Protein AF-A0A6B1GFX1-F1 (afdb_monomer_lite)

Structure (mmCIF, N/CA/C/O backbone):
data_AF-A0A6B1GFX1-F1
#
_entry.id   AF-A0A6B1GFX1-F1
#
loop_
_atom_site.group_PDB
_atom_site.id
_atom_site.type_symbol
_atom_site.label_atom_id
_atom_site.label_alt_id
_atom_site.label_comp_id
_atom_site.label_asym_id
_atom_site.label_entity_id
_atom_site.label_seq_id
_atom_site.pdbx_PDB_ins_code
_atom_site.Cartn_x
_atom_site.Cartn_y
_atom_site.Cartn_z
_atom_site.occupancy
_atom_site.B_iso_or_equiv
_atom_site.auth_seq_id
_atom_site.auth_comp_id
_atom_site.auth_asym_id
_atom_site.auth_atom_id
_atom_site.pdbx_PDB_model_num
ATOM 1 N N . MET A 1 1 ? -19.683 -7.104 5.509 1.00 60.59 1 MET A N 1
ATOM 2 C CA . MET A 1 1 ? -19.514 -6.212 4.344 1.00 60.59 1 MET A CA 1
ATOM 3 C C . MET A 1 1 ? -18.184 -5.474 4.480 1.00 60.59 1 MET A C 1
ATOM 5 O O . MET A 1 1 ? -17.755 -5.268 5.600 1.00 60.59 1 MET A O 1
ATOM 9 N N . ILE A 1 2 ? -17.509 -5.070 3.391 1.00 65.19 2 ILE A N 1
ATOM 10 C CA . ILE A 1 2 ? -16.219 -4.329 3.475 1.00 65.19 2 ILE A CA 1
ATOM 11 C C . ILE A 1 2 ? -16.348 -3.031 4.302 1.00 65.19 2 ILE A C 1
ATOM 13 O O . ILE A 1 2 ? -15.390 -2.594 4.929 1.00 65.19 2 ILE A O 1
ATOM 17 N N . TRP A 1 3 ? -17.553 -2.463 4.358 1.00 72.69 3 TRP A N 1
ATOM 18 C CA . TRP A 1 3 ? -17.875 -1.244 5.098 1.00 72.69 3 TRP A CA 1
ATOM 19 C C . TRP A 1 3 ? -18.122 -1.428 6.594 1.00 72.69 3 TRP A C 1
ATOM 21 O O . TRP A 1 3 ? -18.307 -0.431 7.281 1.00 72.69 3 TRP A O 1
ATOM 31 N N . ASP A 1 4 ? -18.107 -2.659 7.112 1.00 81.44 4 ASP A N 1
ATOM 32 C CA . ASP A 1 4 ? -18.284 -2.888 8.554 1.00 81.44 4 ASP A CA 1
ATOM 33 C C . ASP A 1 4 ? -17.142 -2.251 9.371 1.00 81.44 4 ASP A C 1
ATOM 35 O O . ASP A 1 4 ? -17.307 -2.020 10.559 1.00 81.44 4 ASP A O 1
ATOM 39 N N . PHE A 1 5 ? -16.019 -1.927 8.717 1.00 82.88 5 PHE A N 1
ATOM 40 C CA . PHE A 1 5 ? -14.827 -1.317 9.310 1.00 82.88 5 PHE A CA 1
ATOM 41 C C . PHE A 1 5 ? -14.697 0.192 9.019 1.00 82.88 5 PHE A C 1
ATOM 43 O O . PHE A 1 5 ? -13.641 0.780 9.252 1.00 82.88 5 PHE A O 1
ATOM 50 N N . ALA A 1 6 ? -15.722 0.830 8.443 1.00 87.38 6 ALA A N 1
ATOM 51 C CA . ALA A 1 6 ? -15.692 2.261 8.140 1.00 87.38 6 ALA A CA 1
ATOM 52 C C . ALA A 1 6 ? -15.482 3.091 9.420 1.00 87.38 6 ALA A C 1
ATOM 54 O O . ALA A 1 6 ? -16.090 2.816 10.453 1.00 87.38 6 ALA A O 1
ATOM 55 N N . GLY A 1 7 ? -14.576 4.071 9.368 1.00 89.00 7 GLY A N 1
ATOM 56 C CA . GLY A 1 7 ? -14.229 4.896 10.528 1.00 89.00 7 GLY A CA 1
ATOM 57 C C . GLY A 1 7 ? -13.406 4.177 11.605 1.00 89.00 7 GLY A C 1
ATOM 58 O O . GLY A 1 7 ? -13.006 4.807 12.588 1.00 89.00 7 GLY A O 1
ATOM 59 N N . GLU A 1 8 ? -13.097 2.885 11.443 1.00 92.56 8 GLU A N 1
ATOM 60 C CA . GLU A 1 8 ? -12.258 2.165 12.396 1.00 92.56 8 GLU A CA 1
ATOM 61 C C . GLU A 1 8 ? -10.781 2.524 12.238 1.00 92.56 8 GLU A C 1
ATOM 63 O O . GLU A 1 8 ? -10.251 2.702 11.138 1.00 92.56 8 GLU A O 1
ATOM 68 N N . ARG A 1 9 ? -10.078 2.589 13.370 1.00 94.38 9 ARG A N 1
ATOM 69 C CA . ARG A 1 9 ? -8.627 2.754 13.379 1.00 94.38 9 ARG A CA 1
ATOM 70 C C . ARG A 1 9 ? -7.951 1.475 12.885 1.00 94.38 9 ARG A C 1
ATOM 72 O O . ARG A 1 9 ? -8.251 0.390 13.376 1.00 94.38 9 ARG A O 1
ATOM 79 N N . LEU A 1 10 ? -6.971 1.612 11.994 1.00 93.94 10 LEU A N 1
ATOM 80 C CA . LEU A 1 10 ? -6.162 0.483 11.545 1.00 93.94 10 LEU A CA 1
ATOM 81 C C . LEU A 1 10 ? -5.383 -0.126 12.726 1.00 93.94 10 LEU A C 1
ATOM 83 O O . LEU A 1 10 ? -4.684 0.604 13.441 1.00 93.94 10 LEU A O 1
ATOM 87 N N . PRO A 1 11 ? -5.416 -1.459 12.898 1.00 95.31 11 PRO A N 1
ATOM 88 C CA . PRO A 1 11 ? -4.574 -2.150 13.865 1.00 95.31 11 PRO A CA 1
ATOM 89 C C . PRO A 1 11 ? -3.089 -1.809 13.685 1.00 95.31 11 PRO A C 1
ATOM 91 O O . PRO A 1 11 ? -2.584 -1.749 12.564 1.00 95.31 11 PRO A O 1
ATOM 94 N N . GLU A 1 12 ? -2.363 -1.634 14.791 1.00 96.38 12 GLU A N 1
ATOM 95 C CA . GLU A 1 12 ? -0.933 -1.289 14.758 1.00 96.38 12 GLU A CA 1
ATOM 96 C C . GLU A 1 12 ? -0.065 -2.272 13.944 1.00 96.38 12 GLU A C 1
ATOM 98 O O . GLU A 1 12 ? 0.793 -1.803 13.192 1.00 96.38 12 GLU A O 1
ATOM 103 N N . PRO A 1 13 ? -0.291 -3.605 13.982 1.00 97.69 13 PRO A N 1
ATOM 104 C CA . PRO A 1 13 ? 0.452 -4.532 13.126 1.00 97.69 13 PRO A CA 1
ATOM 105 C C . PRO A 1 13 ? 0.295 -4.225 11.631 1.00 97.69 13 PRO A C 1
ATOM 107 O O . PRO A 1 13 ? 1.257 -4.306 10.874 1.00 97.69 13 PRO A O 1
ATOM 110 N N . TRP A 1 14 ? -0.894 -3.798 11.202 1.00 96.44 14 TRP A N 1
ATOM 111 C CA . TRP A 1 14 ? -1.139 -3.454 9.801 1.00 96.44 14 TRP A CA 1
ATOM 112 C C . TRP A 1 14 ? -0.473 -2.136 9.431 1.00 96.44 14 TRP A C 1
ATOM 114 O O . TRP A 1 14 ? 0.109 -2.022 8.357 1.00 96.44 14 TRP A O 1
ATOM 124 N N . GLN A 1 15 ? -0.497 -1.150 10.331 1.00 97.69 15 GLN A N 1
ATOM 125 C CA . GLN A 1 15 ? 0.242 0.097 10.130 1.00 97.69 15 GLN A CA 1
ATOM 126 C C . GLN A 1 15 ? 1.747 -0.166 9.977 1.00 97.69 15 GLN A C 1
ATOM 128 O O . GLN A 1 15 ? 2.393 0.440 9.122 1.00 97.69 15 GLN A O 1
ATOM 133 N N . HIS A 1 16 ? 2.309 -1.083 10.770 1.00 98.12 16 HIS A N 1
ATOM 134 C CA . HIS A 1 16 ? 3.705 -1.499 10.644 1.00 98.12 16 HIS A CA 1
ATOM 135 C C . HIS A 1 16 ? 3.998 -2.105 9.264 1.00 98.12 16 HIS A C 1
ATOM 137 O O . HIS A 1 16 ? 4.958 -1.700 8.605 1.00 98.12 16 HIS A O 1
ATOM 143 N N . ASP A 1 17 ? 3.155 -3.021 8.794 1.00 97.94 17 ASP A N 1
ATOM 144 C CA . ASP A 1 17 ? 3.353 -3.674 7.500 1.00 97.94 17 ASP A CA 1
ATOM 145 C C . ASP A 1 17 ? 3.177 -2.704 6.323 1.00 97.94 17 ASP A C 1
ATOM 147 O O . ASP A 1 17 ? 3.998 -2.700 5.405 1.00 97.94 17 ASP A O 1
ATOM 151 N N . ILE A 1 18 ? 2.188 -1.804 6.379 1.00 97.56 18 ILE A N 1
ATOM 152 C CA . ILE A 1 18 ? 2.006 -0.732 5.384 1.00 97.56 18 ILE A CA 1
ATOM 153 C C . ILE A 1 18 ? 3.240 0.177 5.350 1.00 97.56 18 ILE A C 1
ATOM 155 O O . ILE A 1 18 ? 3.726 0.527 4.273 1.00 97.56 18 ILE A O 1
ATOM 159 N N . ARG A 1 19 ? 3.784 0.537 6.520 1.00 98.25 19 ARG A N 1
ATOM 160 C CA . ARG A 1 19 ? 4.999 1.356 6.628 1.00 98.25 19 ARG A CA 1
ATOM 161 C C . ARG A 1 19 ? 6.182 0.662 5.966 1.00 98.25 19 ARG A C 1
ATOM 163 O O . ARG A 1 19 ? 6.860 1.279 5.150 1.00 98.25 19 ARG A O 1
ATOM 170 N N . ARG A 1 20 ? 6.367 -0.629 6.249 1.00 97.88 20 ARG A N 1
ATOM 171 C CA . ARG A 1 20 ? 7.414 -1.451 5.640 1.00 97.88 20 ARG A CA 1
ATOM 172 C C . ARG A 1 20 ? 7.285 -1.493 4.117 1.00 97.88 20 ARG A C 1
ATOM 174 O O . ARG A 1 20 ? 8.262 -1.222 3.431 1.00 97.88 20 ARG A O 1
ATOM 181 N N . VAL A 1 21 ? 6.097 -1.789 3.587 1.00 96.88 21 VAL A N 1
ATOM 182 C CA . VAL A 1 21 ? 5.866 -1.853 2.133 1.00 96.88 21 VAL A CA 1
ATOM 183 C C . VAL A 1 21 ? 6.146 -0.504 1.470 1.00 96.88 21 VAL A C 1
ATOM 185 O O . VAL A 1 21 ? 6.881 -0.448 0.486 1.00 96.88 21 VAL A O 1
ATOM 188 N N . ARG A 1 22 ? 5.619 0.591 2.030 1.00 98.00 22 ARG A N 1
ATOM 189 C CA . ARG A 1 22 ? 5.864 1.954 1.539 1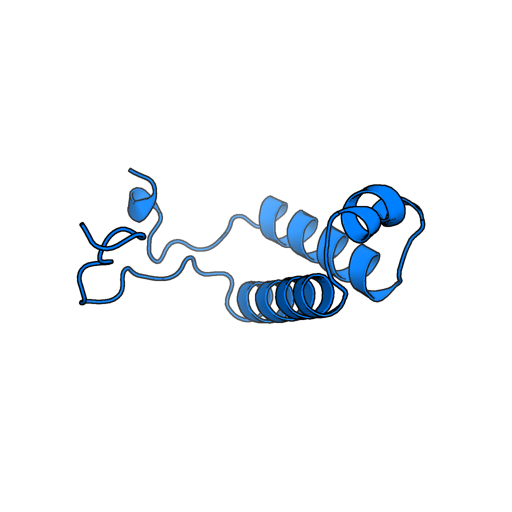.00 98.00 22 ARG A CA 1
ATOM 190 C C . ARG A 1 22 ? 7.356 2.279 1.491 1.00 98.00 22 ARG A C 1
ATOM 192 O O . ARG A 1 22 ? 7.821 2.856 0.511 1.00 98.00 22 ARG A O 1
ATOM 199 N N . ASP A 1 23 ? 8.094 1.940 2.543 1.00 98.19 23 ASP A N 1
ATOM 200 C CA . ASP A 1 23 ? 9.517 2.262 2.644 1.00 98.19 23 ASP A CA 1
ATOM 201 C C . ASP A 1 23 ? 10.352 1.417 1.667 1.00 98.19 23 ASP A C 1
ATOM 203 O O . ASP A 1 23 ? 11.227 1.964 0.998 1.00 98.19 23 ASP A O 1
ATOM 207 N N . CYS A 1 24 ? 10.017 0.133 1.481 1.00 98.06 24 CYS A N 1
ATOM 208 C CA . CYS A 1 24 ? 10.621 -0.713 0.446 1.00 98.06 24 CYS A CA 1
ATOM 209 C C . CYS A 1 24 ? 10.363 -0.169 -0.970 1.00 98.06 24 CYS A C 1
ATOM 211 O O . CYS A 1 24 ? 11.286 -0.119 -1.782 1.00 98.06 24 CYS A O 1
ATOM 213 N N . LEU A 1 25 ? 9.135 0.281 -1.261 1.00 97.38 25 LEU A N 1
ATOM 214 C CA . LEU A 1 25 ? 8.786 0.877 -2.556 1.00 97.38 25 LEU A CA 1
ATOM 215 C C . LEU A 1 25 ? 9.532 2.194 -2.800 1.00 97.38 25 LEU A C 1
ATOM 217 O O . LEU A 1 25 ? 10.064 2.398 -3.887 1.00 97.38 25 LEU A O 1
ATOM 221 N N . ARG A 1 26 ? 9.634 3.065 -1.786 1.00 97.19 26 ARG A N 1
ATOM 222 C CA . ARG A 1 26 ? 10.402 4.321 -1.868 1.00 97.19 26 ARG A CA 1
ATOM 223 C C . ARG A 1 26 ? 11.889 4.094 -2.103 1.00 97.19 26 ARG A C 1
ATOM 225 O O . ARG A 1 26 ? 12.513 4.868 -2.819 1.00 97.19 26 ARG A O 1
ATOM 232 N N . ALA A 1 27 ? 12.451 3.064 -1.479 1.00 97.38 27 ALA A N 1
ATOM 233 C CA . ALA A 1 27 ? 13.854 2.706 -1.642 1.00 97.38 27 ALA A CA 1
ATOM 234 C C . ALA A 1 27 ? 14.142 1.975 -2.964 1.00 97.38 27 ALA A C 1
ATOM 236 O O . ALA A 1 27 ? 15.310 1.725 -3.252 1.00 97.38 27 ALA A O 1
ATOM 237 N N . ALA A 1 28 ? 13.106 1.621 -3.740 1.00 95.00 28 ALA A N 1
ATOM 238 C CA . ALA A 1 28 ? 13.211 0.717 -4.883 1.00 95.00 28 ALA A CA 1
ATOM 239 C C . ALA A 1 28 ? 13.987 -0.565 -4.525 1.00 95.00 28 ALA A C 1
ATOM 241 O O . ALA A 1 28 ? 14.872 -1.004 -5.257 1.00 95.00 28 ALA A O 1
ATOM 242 N N . ASP A 1 29 ? 13.676 -1.135 -3.356 1.00 96.31 29 ASP A N 1
ATOM 243 C CA . ASP A 1 29 ? 14.316 -2.351 -2.858 1.00 96.31 29 ASP A CA 1
ATOM 244 C C . ASP A 1 29 ? 14.073 -3.520 -3.826 1.00 96.31 29 ASP A C 1
ATOM 246 O O . ASP A 1 29 ? 12.972 -3.652 -4.370 1.00 96.31 29 ASP A O 1
ATOM 250 N N . ALA A 1 30 ? 15.064 -4.399 -4.000 1.00 96.62 30 ALA A N 1
ATOM 251 C CA . ALA A 1 30 ? 14.987 -5.545 -4.912 1.00 96.62 30 ALA A CA 1
ATOM 252 C C . ALA A 1 30 ? 13.802 -6.484 -4.6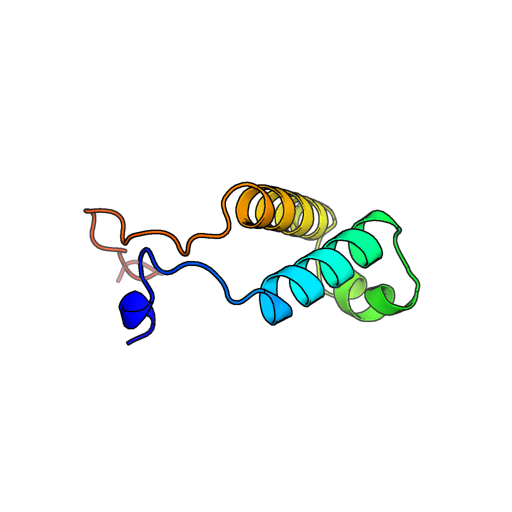05 1.00 96.62 30 ALA A C 1
ATOM 254 O O . ALA A 1 30 ? 13.242 -7.120 -5.496 1.00 96.62 30 ALA A O 1
ATOM 255 N N . SER A 1 31 ? 13.355 -6.544 -3.346 1.00 95.81 31 SER A N 1
ATOM 256 C CA . SER A 1 31 ? 12.149 -7.287 -2.956 1.00 95.81 31 SER A CA 1
ATOM 257 C C .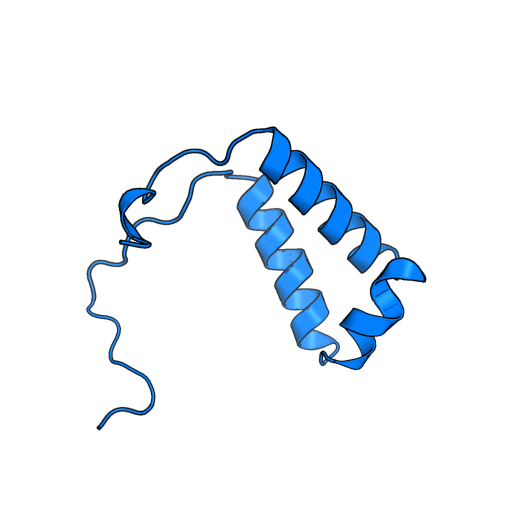 SER A 1 31 ? 10.861 -6.753 -3.598 1.00 95.81 31 SER A C 1
ATOM 259 O O . SER A 1 31 ? 9.860 -7.468 -3.642 1.00 95.81 31 SER A O 1
ATOM 261 N N . THR A 1 32 ? 10.878 -5.525 -4.125 1.00 96.75 32 THR A N 1
ATOM 262 C CA . THR A 1 32 ? 9.740 -4.895 -4.807 1.00 96.75 32 THR A CA 1
ATOM 263 C C . THR A 1 32 ? 9.760 -5.057 -6.325 1.00 96.75 32 THR A C 1
ATOM 265 O O . THR A 1 32 ? 8.757 -4.738 -6.961 1.00 96.75 32 THR A O 1
ATOM 268 N N . ASP A 1 33 ? 10.830 -5.597 -6.916 1.00 96.81 33 ASP A N 1
ATOM 269 C CA . ASP A 1 33 ? 11.010 -5.655 -8.376 1.00 96.81 33 ASP A CA 1
ATOM 270 C C . ASP A 1 33 ? 9.861 -6.377 -9.084 1.00 96.81 33 ASP A C 1
ATOM 272 O O . ASP A 1 33 ? 9.323 -5.879 -10.072 1.00 96.81 33 ASP A O 1
ATOM 276 N N . ALA A 1 34 ? 9.423 -7.517 -8.542 1.00 97.12 34 ALA A N 1
ATOM 277 C CA . ALA A 1 34 ? 8.317 -8.284 -9.111 1.00 97.12 34 ALA A CA 1
ATOM 278 C C . ALA A 1 34 ? 6.990 -7.503 -9.100 1.00 97.12 34 ALA A C 1
ATOM 280 O O . ALA A 1 34 ? 6.193 -7.630 -10.025 1.00 97.12 34 ALA A O 1
ATOM 281 N N . LEU A 1 35 ? 6.756 -6.682 -8.071 1.00 95.00 35 LEU A N 1
ATOM 282 C CA . LEU A 1 35 ? 5.564 -5.838 -7.981 1.00 95.00 35 LEU A CA 1
ATOM 283 C C . LEU A 1 35 ? 5.676 -4.629 -8.917 1.00 95.00 35 LEU A C 1
ATOM 285 O O . LEU A 1 35 ? 4.731 -4.327 -9.639 1.00 95.00 35 LEU A O 1
ATOM 289 N N . ARG A 1 36 ? 6.836 -3.962 -8.940 1.00 96.50 36 ARG A N 1
ATOM 290 C CA . ARG A 1 36 ? 7.094 -2.802 -9.805 1.00 96.50 36 ARG A CA 1
ATOM 291 C C . ARG A 1 36 ? 7.047 -3.164 -11.288 1.00 96.50 36 ARG A C 1
ATOM 293 O O . ARG A 1 36 ? 6.596 -2.355 -12.082 1.00 96.50 36 ARG A O 1
ATOM 300 N N . ALA A 1 37 ? 7.426 -4.387 -11.661 1.00 97.31 37 ALA A N 1
ATOM 301 C CA . ALA A 1 37 ? 7.300 -4.878 -13.035 1.00 97.31 37 ALA A CA 1
ATOM 302 C C . ALA A 1 37 ? 5.839 -4.986 -13.520 1.00 97.31 37 ALA A C 1
ATOM 304 O O . ALA A 1 37 ? 5.595 -4.993 -14.726 1.00 97.31 37 ALA A O 1
ATOM 305 N N . CYS A 1 38 ? 4.875 -5.063 -12.599 1.00 97.69 38 CYS A N 1
ATOM 306 C CA . CYS A 1 38 ? 3.446 -5.161 -12.898 1.00 97.69 38 CYS A CA 1
ATOM 307 C C . CYS A 1 38 ? 2.713 -3.812 -12.845 1.00 97.69 38 CYS A C 1
ATOM 309 O O . CYS A 1 38 ? 1.511 -3.780 -13.100 1.00 97.69 38 CYS A O 1
ATOM 311 N N . LEU A 1 39 ? 3.398 -2.726 -12.480 1.00 97.06 39 LEU A N 1
ATOM 312 C CA . LEU A 1 39 ? 2.802 -1.415 -12.243 1.00 97.06 39 LEU A CA 1
ATOM 313 C C . LEU A 1 39 ? 3.494 -0.354 -13.094 1.00 97.06 39 LEU A C 1
ATOM 315 O O . LEU A 1 39 ? 4.708 -0.367 -13.283 1.00 97.06 39 LEU A O 1
ATOM 319 N N . HIS A 1 40 ? 2.728 0.615 -13.574 1.00 97.75 40 HIS A N 1
ATOM 320 C CA . HIS A 1 40 ? 3.303 1.825 -14.136 1.00 97.75 40 HIS A CA 1
ATOM 321 C C . HIS A 1 40 ? 3.935 2.669 -13.014 1.00 97.75 40 HIS A C 1
ATOM 323 O O . HIS A 1 40 ? 3.436 2.686 -11.891 1.00 97.75 40 HIS A O 1
ATOM 329 N N . GLU A 1 41 ? 4.988 3.440 -13.304 1.00 96.06 41 GLU A N 1
ATOM 330 C CA . GLU A 1 41 ? 5.688 4.251 -12.285 1.00 96.06 41 GLU A CA 1
ATOM 331 C C . GLU A 1 41 ? 4.722 5.175 -11.515 1.00 96.06 41 GLU A C 1
ATOM 333 O O . GLU A 1 41 ? 4.729 5.222 -10.290 1.00 96.06 41 GLU A O 1
ATOM 338 N N . ARG A 1 42 ? 3.778 5.798 -12.232 1.00 97.31 42 ARG A N 1
ATOM 339 C CA . ARG A 1 42 ? 2.694 6.609 -11.640 1.00 97.31 42 ARG A CA 1
ATOM 340 C C . ARG A 1 42 ? 1.825 5.854 -10.630 1.00 97.31 42 ARG A C 1
ATOM 342 O O . ARG A 1 42 ? 1.289 6.456 -9.707 1.00 97.31 42 ARG A O 1
ATOM 349 N N . GLU A 1 43 ? 1.629 4.553 -10.819 1.00 97.94 43 GLU A N 1
ATOM 350 C CA . GLU A 1 43 ? 0.861 3.726 -9.885 1.00 97.94 43 GLU A CA 1
ATOM 351 C C . GLU A 1 43 ? 1.679 3.410 -8.632 1.00 97.94 43 GLU A C 1
ATOM 353 O O . GLU A 1 43 ? 1.126 3.403 -7.533 1.00 97.94 43 GLU A O 1
ATOM 358 N N . VAL A 1 44 ? 2.995 3.217 -8.780 1.00 97.88 44 VAL A N 1
ATOM 359 C CA . VAL A 1 44 ? 3.923 3.071 -7.649 1.00 97.88 44 VAL A CA 1
ATOM 360 C C . VAL A 1 44 ? 3.942 4.353 -6.813 1.00 97.88 44 VAL A C 1
ATOM 362 O O . VAL A 1 44 ? 3.770 4.289 -5.595 1.00 97.88 44 VAL A O 1
ATOM 365 N N . GLU A 1 45 ? 4.063 5.515 -7.457 1.00 97.88 45 GLU A N 1
ATOM 366 C CA . GLU A 1 45 ? 3.990 6.828 -6.805 1.00 97.88 45 GLU A CA 1
ATOM 367 C C . GLU A 1 45 ? 2.662 7.009 -6.055 1.00 97.88 45 GLU A C 1
ATOM 369 O O . GLU A 1 45 ? 2.663 7.323 -4.862 1.00 97.88 45 GLU A O 1
ATOM 374 N N . ALA A 1 46 ? 1.531 6.722 -6.711 1.00 97.75 46 ALA A N 1
ATOM 375 C CA . ALA A 1 46 ? 0.209 6.830 -6.098 1.00 97.75 46 ALA A CA 1
ATOM 376 C C . ALA A 1 46 ? 0.032 5.875 -4.904 1.00 97.75 46 ALA A C 1
ATOM 378 O O . ALA A 1 46 ? -0.620 6.220 -3.918 1.00 97.75 46 ALA A O 1
ATOM 379 N N . LEU A 1 47 ? 0.599 4.666 -4.966 1.00 97.00 47 LEU A N 1
ATOM 380 C CA . LEU A 1 47 ? 0.565 3.717 -3.854 1.00 97.00 47 LEU A CA 1
ATOM 381 C C . LEU A 1 47 ? 1.384 4.223 -2.660 1.00 97.00 47 LEU A C 1
ATOM 383 O O . LEU A 1 47 ? 0.929 4.117 -1.518 1.00 97.00 47 LEU A O 1
ATOM 387 N N . ILE A 1 48 ? 2.564 4.796 -2.911 1.00 98.19 48 ILE A N 1
ATOM 388 C CA . ILE A 1 48 ? 3.406 5.405 -1.876 1.00 98.19 48 ILE A CA 1
ATOM 389 C C . ILE A 1 48 ? 2.677 6.581 -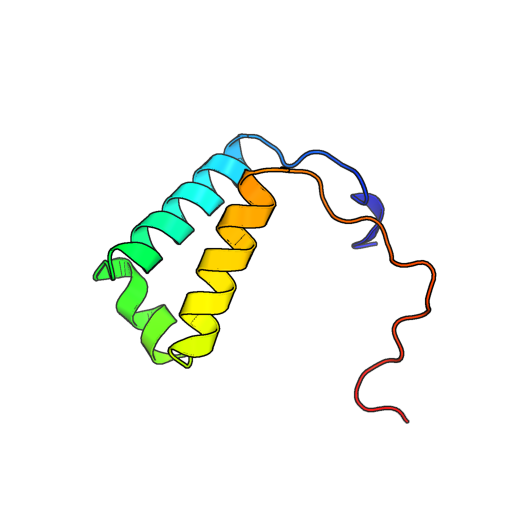1.218 1.00 98.19 48 ILE A C 1
ATOM 391 O O . ILE A 1 48 ? 2.629 6.642 0.012 1.00 98.19 48 ILE A O 1
ATOM 395 N N . GLU A 1 49 ? 2.105 7.485 -2.014 1.00 98.00 49 GLU A N 1
ATOM 396 C CA . GLU A 1 49 ? 1.372 8.665 -1.542 1.00 98.00 49 GLU A CA 1
ATOM 397 C C . GLU A 1 49 ? 0.188 8.263 -0.658 1.00 98.00 49 GLU A C 1
ATOM 399 O O . GLU A 1 49 ? 0.135 8.636 0.514 1.00 98.00 49 GLU A O 1
ATOM 404 N N . ARG A 1 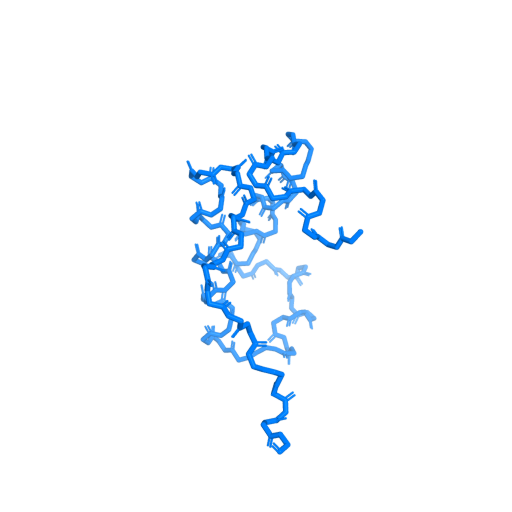50 ? -0.688 7.385 -1.158 1.00 96.12 50 ARG A N 1
ATOM 405 C CA . ARG A 1 50 ? -1.849 6.893 -0.398 1.00 96.12 50 ARG A CA 1
ATOM 406 C C . ARG A 1 50 ? -1.444 6.170 0.882 1.00 96.12 50 ARG A C 1
ATOM 408 O O . ARG A 1 50 ? -2.099 6.321 1.907 1.00 96.12 50 ARG A O 1
ATOM 415 N N . SER A 1 51 ? -0.353 5.401 0.852 1.00 97.00 51 SER A N 1
ATOM 416 C CA . SER A 1 51 ? 0.170 4.742 2.056 1.00 97.00 51 SER A CA 1
ATOM 417 C C . SER A 1 51 ? 0.689 5.759 3.074 1.00 97.00 51 SER A C 1
ATOM 419 O O . SER A 1 51 ? 0.547 5.561 4.279 1.00 97.00 51 SER A O 1
ATOM 421 N N . THR A 1 52 ? 1.300 6.857 2.621 1.00 97.62 52 THR A N 1
ATOM 422 C CA . THR A 1 52 ? 1.704 7.965 3.494 1.00 97.62 52 THR A CA 1
ATOM 423 C C . THR A 1 52 ? 0.504 8.648 4.131 1.00 97.62 52 THR A C 1
ATOM 425 O O . THR A 1 52 ? 0.510 8.827 5.347 1.00 97.62 52 THR A O 1
ATOM 428 N N . GLU A 1 53 ? -0.515 8.985 3.346 1.00 95.62 53 GLU A N 1
ATOM 429 C CA . GLU A 1 53 ? -1.739 9.621 3.840 1.00 95.62 53 GLU A CA 1
ATOM 430 C C . GLU A 1 53 ? -2.477 8.728 4.842 1.00 95.62 53 GLU A C 1
ATOM 432 O O . GLU A 1 53 ? -2.823 9.177 5.937 1.00 95.62 53 GLU A O 1
ATOM 437 N N . LEU A 1 54 ? -2.631 7.440 4.518 1.00 94.50 54 LEU A N 1
ATOM 438 C CA . LEU A 1 54 ? -3.277 6.469 5.396 1.00 94.50 54 LEU A CA 1
ATOM 439 C C . LEU A 1 54 ? -2.519 6.298 6.717 1.00 94.50 54 LEU A C 1
ATOM 441 O O . LEU A 1 54 ? -3.136 6.157 7.761 1.00 94.50 54 LEU A O 1
ATOM 445 N N . LEU A 1 55 ? -1.184 6.338 6.715 1.00 96.62 55 LEU A N 1
ATOM 446 C CA . LEU A 1 55 ? -0.408 6.263 7.959 1.00 96.62 55 LEU A CA 1
ATOM 447 C C . LEU A 1 55 ? -0.447 7.565 8.772 1.00 96.62 55 LEU A C 1
ATOM 449 O O . LEU A 1 55 ? -0.263 7.517 9.986 1.00 96.62 55 LEU A O 1
ATOM 453 N N . ALA A 1 56 ? -0.665 8.717 8.130 1.00 96.88 56 ALA A N 1
ATOM 454 C CA . ALA A 1 56 ? -0.797 10.002 8.816 1.00 96.88 56 ALA A CA 1
ATOM 455 C C . ALA A 1 56 ? -2.135 10.113 9.566 1.00 96.88 56 ALA A C 1
ATOM 457 O O . ALA A 1 56 ? -2.186 10.680 10.657 1.00 96.88 56 ALA A O 1
ATOM 458 N N . ASN A 1 57 ? -3.198 9.531 9.010 1.00 95.81 57 ASN A N 1
ATOM 459 C CA . ASN A 1 57 ? -4.488 9.367 9.669 1.00 95.81 57 ASN A CA 1
ATOM 460 C C . ASN A 1 57 ? -4.960 7.906 9.528 1.00 95.81 57 ASN A C 1
ATOM 462 O O . ASN A 1 57 ? -5.697 7.610 8.587 1.00 95.81 57 ASN A O 1
ATOM 466 N N . PRO A 1 58 ? -4.541 6.989 10.430 1.00 95.56 58 PRO A N 1
ATOM 467 C CA . PRO A 1 58 ? -4.750 5.542 10.310 1.00 95.56 58 PRO A CA 1
ATOM 468 C C . PRO A 1 58 ? -6.176 5.141 10.675 1.00 95.56 58 PRO A C 1
ATOM 470 O O . PRO A 1 58 ? -6.407 4.344 11.580 1.00 95.56 58 PRO A O 1
ATOM 473 N N . VAL A 1 59 ? -7.138 5.723 9.977 1.00 93.94 59 VAL A N 1
ATOM 474 C CA . VAL A 1 59 ? -8.565 5.482 10.114 1.00 93.94 59 VAL A CA 1
ATOM 475 C C . VAL A 1 59 ? -9.090 5.103 8.739 1.00 93.94 59 VAL A C 1
ATOM 477 O O . VAL A 1 59 ? -8.808 5.781 7.750 1.00 93.94 59 VAL A O 1
ATOM 480 N N . LEU A 1 60 ? -9.823 3.998 8.668 1.00 88.12 60 LEU A N 1
ATOM 481 C CA . LEU A 1 60 ? -10.446 3.552 7.434 1.00 88.12 60 LEU A CA 1
ATOM 482 C C . LEU A 1 60 ? -11.487 4.584 6.986 1.00 88.12 60 LEU A C 1
ATOM 484 O O . LEU A 1 60 ? -12.247 5.092 7.815 1.00 88.12 60 LEU A O 1
ATOM 488 N N . PRO A 1 61 ? -11.521 4.926 5.688 1.00 83.06 61 PRO A N 1
ATOM 489 C CA . PRO A 1 61 ? -12.389 5.982 5.202 1.00 83.06 61 PRO A CA 1
ATOM 490 C C . PRO A 1 61 ? -13.858 5.616 5.412 1.00 83.06 61 PRO A C 1
ATOM 492 O O . PRO A 1 61 ? -14.275 4.477 5.193 1.00 83.06 61 PRO A O 1
ATOM 495 N N . GLU A 1 62 ? -14.644 6.613 5.801 1.00 84.50 62 GLU A N 1
ATOM 496 C CA . GLU A 1 62 ? -16.100 6.522 5.775 1.00 84.50 62 GLU A CA 1
ATOM 497 C C . GLU A 1 62 ? -16.600 6.367 4.336 1.00 84.50 62 GLU A C 1
ATOM 499 O O . GLU A 1 62 ? -15.979 6.858 3.385 1.00 84.50 62 GLU A O 1
ATOM 504 N N . MET A 1 63 ? -17.757 5.723 4.167 1.00 73.75 63 MET A N 1
ATOM 505 C CA . MET A 1 63 ? -18.435 5.767 2.874 1.00 73.75 63 MET A CA 1
ATOM 506 C C . MET A 1 63 ? -18.763 7.214 2.521 1.00 73.75 63 MET A C 1
ATOM 508 O O . MET A 1 63 ? -19.371 7.949 3.301 1.00 73.75 63 MET A O 1
ATOM 512 N N . TYR A 1 64 ? -18.417 7.612 1.300 1.00 72.44 64 TYR A N 1
ATOM 513 C CA . TYR A 1 64 ? -18.919 8.857 0.738 1.00 72.44 64 TYR A CA 1
ATOM 514 C C . TYR A 1 64 ? -20.460 8.803 0.700 1.00 72.44 64 TYR A C 1
ATOM 516 O O . TYR A 1 64 ? -21.031 7.738 0.459 1.00 72.44 64 TYR A O 1
ATOM 524 N N . PRO A 1 65 ? -21.161 9.937 0.866 1.00 72.00 65 PRO A N 1
ATOM 525 C CA . PRO A 1 65 ? -22.628 9.962 0.880 1.00 72.00 65 PRO A CA 1
ATOM 526 C C . PRO A 1 65 ? -23.260 9.596 -0.477 1.00 72.00 65 PRO A C 1
ATOM 528 O O . PRO A 1 65 ? -24.470 9.389 -0.573 1.00 72.00 65 PRO A O 1
ATOM 531 N N . TRP A 1 66 ? -22.458 9.533 -1.540 1.00 72.81 66 TRP A N 1
ATOM 532 C CA . TRP A 1 66 ? -22.895 9.233 -2.897 1.00 72.81 66 TRP A CA 1
ATOM 533 C C . TRP A 1 66 ? -22.833 7.732 -3.167 1.00 72.81 66 TRP A C 1
ATOM 535 O O . TRP A 1 66 ? -21.900 7.048 -2.751 1.00 72.81 66 TRP A O 1
ATOM 545 N N . ARG A 1 67 ? -23.793 7.212 -3.938 1.00 65.06 67 ARG A N 1
ATOM 546 C CA . ARG A 1 67 ? -23.706 5.833 -4.427 1.00 65.06 67 ARG A CA 1
ATOM 547 C C . ARG A 1 67 ? -22.523 5.713 -5.384 1.00 65.06 67 ARG A C 1
ATOM 549 O O . ARG A 1 67 ? -22.493 6.399 -6.403 1.00 65.06 67 ARG A O 1
ATOM 556 N N . CYS A 1 68 ? -21.601 4.799 -5.091 1.00 69.19 68 CYS A N 1
ATOM 557 C CA . CYS A 1 68 ? -20.650 4.328 -6.088 1.00 69.19 68 CYS A CA 1
ATOM 558 C C . CYS A 1 68 ? -21.448 3.704 -7.239 1.00 69.19 68 CYS A C 1
ATOM 560 O O . CYS A 1 68 ? -22.090 2.666 -7.066 1.00 69.19 68 CYS A O 1
ATOM 562 N N . VAL A 1 69 ? -21.457 4.366 -8.394 1.00 71.25 69 VAL A N 1
ATOM 563 C CA . VAL A 1 69 ? -2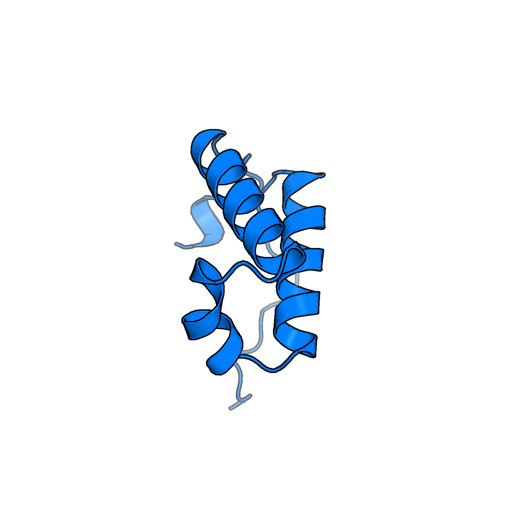2.017 3.795 -9.619 1.00 71.25 69 VAL A CA 1
ATOM 564 C C . VAL A 1 69 ? -21.041 2.702 -10.059 1.00 71.25 69 VAL A C 1
ATOM 566 O O . VAL A 1 69 ? -19.850 3.000 -10.180 1.00 71.25 69 VAL A O 1
ATOM 569 N N . PRO A 1 70 ? -21.473 1.440 -10.222 1.00 64.94 70 PRO A N 1
ATOM 570 C CA . PRO A 1 70 ? -20.563 0.387 -10.649 1.00 64.94 70 PRO A CA 1
ATOM 571 C C . PRO A 1 70 ? -19.942 0.763 -11.998 1.00 64.94 70 PRO A C 1
ATOM 573 O O . PRO A 1 70 ? -20.633 1.271 -12.880 1.00 64.94 70 PRO A O 1
ATOM 576 N N . TRP A 1 71 ? -18.632 0.546 -12.136 1.00 48.66 71 TRP A N 1
ATOM 577 C CA . TRP A 1 71 ? -17.944 0.661 -13.417 1.00 48.66 71 TRP A CA 1
ATOM 578 C C . TRP A 1 71 ? -17.877 -0.721 -14.092 1.00 48.66 71 TRP A C 1
ATOM 580 O O . TRP A 1 71 ? -17.484 -1.681 -13.426 1.00 48.66 71 TRP A O 1
ATOM 590 N N . PRO A 1 72 ? -18.188 -0.841 -15.395 1.00 68.56 72 PRO A N 1
ATOM 591 C CA . PRO A 1 72 ? -18.708 0.215 -16.260 1.00 68.56 72 PRO A CA 1
ATOM 592 C C . PRO A 1 72 ? -20.166 0.562 -15.909 1.00 68.56 72 PRO A C 1
ATOM 594 O O . PRO A 1 72 ? -20.902 -0.321 -15.461 1.00 68.56 72 PRO A O 1
ATOM 597 N N . PRO A 1 73 ? -20.589 1.825 -16.108 1.00 68.62 73 PRO A N 1
ATOM 598 C CA . PRO A 1 73 ? -21.995 2.183 -16.001 1.00 68.62 73 PRO A CA 1
ATOM 599 C C . PRO A 1 73 ? -22.765 1.365 -17.042 1.00 68.62 73 PRO A C 1
ATOM 601 O O . PRO A 1 73 ? -22.454 1.433 -18.232 1.00 68.62 73 PRO A O 1
ATOM 604 N N . ILE A 1 74 ? -23.701 0.542 -16.569 1.00 67.06 74 ILE A N 1
ATOM 605 C CA . ILE A 1 74 ? -24.654 -0.189 -17.415 1.00 67.06 74 ILE A CA 1
ATOM 606 C C . ILE A 1 74 ? -25.705 0.790 -17.932 1.00 67.06 74 ILE A C 1
ATOM 608 O O . ILE A 1 74 ? -26.156 1.627 -17.113 1.00 67.06 74 ILE A O 1
#

Sequence (74 aa):
MIWDFAGERLPEPWQHDIRRVRDCLRAADASTDALRACLHEREVEALIERSTELLANPVLPEMYPWRCVPWPPI

Secondary structure (DSSP, 8-state):
-GGGGTTPBPPHHHHHHHHHHHHHHHTT-GGGHHHHTTS-HHHHHHHHHHHHHHHHS-BPPPPPSS--PPSSP-

Radius of gyration: 15.0 Å; chains: 1; bounding box: 40×18×32 Å

pLDDT: mean 89.73, std 12.09, range [48.66, 98.25]

Foldseek 3Di:
DVQVQAFPFDDPVVLVVLVVVLVCLVVVPPVCPVVPVVDDPVVSVVSSVVSVVCSVPRTHHHDDPDDDQDPPRD